Protein AF-A0A9Q3JQ92-F1 (afdb_monomer)

Mean predicted aligned error: 9.0 Å

Secondary structure (DSSP, 8-state):
-HHHHHHHHHHTGGGS--SS------SS------BS-PSSPPGGGGPPPPP--HHHHHHHHHHHHHHHHTTS----TT----SS---HHHHHTBPPP---PPPHHHHHHHHHT-SS------TTTT-

Organism: NCBI:txid1389203

Solvent-accessible surface area (backbone atoms only — not comparable to full-atom values): 8742 Å² total; per-residue (Å²): 113,67,64,66,51,50,55,50,49,63,73,47,44,87,81,51,72,39,96,89,48,62,67,69,79,80,83,93,70,84,83,84,86,53,60,77,67,65,86,82,68,62,68,70,77,65,66,77,76,77,92,69,56,71,74,56,46,56,55,46,53,56,53,51,49,56,34,38,78,70,65,79,46,76,93,67,83,93,66,80,84,63,95,74,76,86,52,69,59,50,57,77,40,42,64,84,79,85,73,89,74,80,56,68,66,63,56,49,58,60,54,70,74,50,94,73,88,86,87,85,83,72,72,66,80,89,95

Foldseek 3Di:
DVVVVVVVCVVPVVVDADPVRNDDDDPPDDDDWDWQDDPPDDCLVVDADDDDDPVVLVVQVVVQVVCVVNVNDDDDPPHDDDPDDPCVSVVVGTDDDPDDDDDPVVVVVVVVVDPDDDDDDDRPVVD

Radius of gyration: 20.97 Å; Cα contacts (8 Å, |Δi|>4): 42; chains: 1; bounding box: 49×37×56 Å

Structure (mmCIF, N/CA/C/O backbone):
data_AF-A0A9Q3JQ92-F1
#
_entry.id   AF-A0A9Q3JQ92-F1
#
loop_
_atom_site.group_PDB
_atom_site.id
_atom_site.type_symbol
_atom_site.label_atom_id
_atom_site.label_alt_id
_atom_site.label_comp_id
_atom_site.label_asym_id
_atom_site.label_entity_id
_atom_site.label_seq_id
_atom_site.pdbx_PDB_ins_code
_atom_site.Cartn_x
_atom_site.Cartn_y
_atom_site.Cartn_z
_atom_site.occupancy
_atom_site.B_iso_or_equiv
_atom_site.auth_seq_id
_atom_site.auth_comp_id
_atom_site.auth_asym_id
_atom_site.auth_atom_id
_atom_site.pdbx_PDB_model_num
ATOM 1 N N . MET A 1 1 ? -15.816 4.659 32.030 1.00 64.31 1 MET A N 1
ATOM 2 C CA . MET A 1 1 ? -15.983 4.268 30.605 1.00 64.31 1 MET A CA 1
ATOM 3 C C . MET A 1 1 ? -14.752 4.630 29.772 1.00 64.31 1 MET A C 1
ATOM 5 O O . MET A 1 1 ? -14.261 3.759 29.073 1.00 64.31 1 MET A O 1
ATOM 9 N N . LYS A 1 2 ? -14.205 5.854 29.898 1.00 78.69 2 LYS A N 1
ATOM 10 C CA . LYS A 1 2 ? -12.942 6.258 29.243 1.00 78.69 2 LYS A CA 1
ATOM 11 C C . LYS A 1 2 ? -11.720 5.415 29.636 1.00 78.69 2 LYS A C 1
ATOM 13 O O . LYS A 1 2 ? -10.969 5.034 28.754 1.00 78.69 2 LYS A O 1
ATOM 18 N N . GLU A 1 3 ? -11.553 5.089 30.917 1.00 87.50 3 GLU A N 1
ATOM 19 C CA . GLU A 1 3 ? -10.405 4.291 31.393 1.00 87.50 3 GLU A CA 1
ATOM 20 C C . GLU A 1 3 ? -10.357 2.909 30.736 1.00 87.50 3 GLU A C 1
ATOM 22 O O . GLU A 1 3 ? -9.372 2.568 30.100 1.00 87.50 3 GLU A O 1
ATOM 27 N N . LYS A 1 4 ? -11.484 2.185 30.730 1.00 89.94 4 LYS A N 1
ATOM 28 C CA . LYS A 1 4 ? -11.594 0.881 30.054 1.00 89.94 4 LYS A CA 1
ATOM 29 C C . LYS A 1 4 ? -11.297 0.942 28.551 1.00 89.94 4 LYS A C 1
ATOM 31 O O . LYS A 1 4 ? -10.802 -0.031 27.992 1.00 89.94 4 LYS A O 1
ATOM 36 N N . LEU A 1 5 ? -11.631 2.053 27.889 1.00 86.75 5 LEU A N 1
ATOM 37 C CA . LEU A 1 5 ? -11.312 2.253 26.474 1.00 86.75 5 LEU A CA 1
ATOM 38 C C . LEU A 1 5 ? -9.811 2.486 26.280 1.00 86.75 5 LEU A C 1
ATOM 40 O O . LEU A 1 5 ? -9.222 1.900 25.380 1.00 86.75 5 LEU A O 1
ATOM 44 N N . LEU A 1 6 ? -9.194 3.309 27.127 1.00 89.56 6 LEU A N 1
ATOM 45 C CA . LEU A 1 6 ? -7.752 3.544 27.091 1.00 89.56 6 LEU A CA 1
ATOM 46 C C . LEU A 1 6 ? -6.981 2.249 27.349 1.00 89.56 6 LEU A C 1
ATOM 48 O O . LEU A 1 6 ? -6.085 1.932 26.575 1.00 89.56 6 LEU A O 1
ATOM 52 N N . ASP A 1 7 ? -7.384 1.457 28.343 1.00 92.56 7 ASP A N 1
ATOM 53 C CA . ASP A 1 7 ? -6.782 0.148 28.621 1.00 92.56 7 ASP A CA 1
ATOM 54 C C . ASP A 1 7 ? -6.858 -0.779 27.402 1.00 92.56 7 ASP A C 1
ATOM 56 O O . ASP A 1 7 ? -5.898 -1.480 27.079 1.00 92.56 7 ASP A O 1
ATOM 60 N N . LEU A 1 8 ? -7.984 -0.754 26.680 1.00 90.06 8 LEU A N 1
ATOM 61 C CA . LEU A 1 8 ? -8.173 -1.530 25.457 1.00 90.06 8 LEU A CA 1
ATOM 62 C C . LEU A 1 8 ? -7.255 -1.050 24.322 1.00 90.06 8 LEU A C 1
ATOM 64 O O . LEU A 1 8 ? -6.631 -1.872 23.652 1.00 90.06 8 LEU A O 1
ATOM 68 N N . LEU A 1 9 ? -7.145 0.265 24.121 1.00 87.75 9 LEU A N 1
ATOM 69 C CA . LEU A 1 9 ? -6.266 0.855 23.107 1.00 87.75 9 LEU A CA 1
ATOM 70 C C . LEU A 1 9 ? -4.792 0.579 23.417 1.00 87.75 9 LEU A C 1
ATOM 72 O O . LEU A 1 9 ? -4.040 0.212 22.520 1.00 87.75 9 LEU A O 1
ATOM 76 N N . PHE A 1 10 ? -4.384 0.675 24.685 1.00 88.88 10 PHE A N 1
ATOM 77 C CA . PHE A 1 10 ? -3.028 0.333 25.110 1.00 88.88 10 PHE A CA 1
ATOM 78 C C . PHE A 1 10 ? -2.739 -1.161 24.965 1.00 88.88 10 PHE A C 1
ATOM 80 O O . PHE A 1 10 ? -1.646 -1.530 24.530 1.00 88.88 10 PHE A O 1
ATOM 87 N N . LYS A 1 11 ? -3.718 -2.024 25.267 1.00 93.06 11 LYS A N 1
ATOM 88 C CA . LYS A 1 11 ? -3.604 -3.473 25.062 1.00 93.06 11 LYS A CA 1
ATOM 89 C C . LYS A 1 11 ? -3.366 -3.822 23.591 1.00 93.06 11 LYS A C 1
ATOM 91 O O . LYS A 1 11 ? -2.539 -4.683 23.307 1.00 93.06 11 LYS A O 1
ATOM 96 N N . TYR A 1 12 ? -4.053 -3.149 22.668 1.00 89.94 12 TYR A N 1
ATOM 97 C CA . TYR A 1 12 ? -3.936 -3.376 21.222 1.00 89.94 12 TYR A CA 1
ATOM 98 C C . TYR A 1 12 ? -3.137 -2.286 20.501 1.00 89.94 12 TYR A C 1
ATOM 100 O O . TYR A 1 12 ? -3.365 -2.042 19.320 1.00 89.94 12 TYR A O 1
ATOM 108 N N . LYS A 1 13 ? -2.172 -1.647 21.175 1.00 86.50 13 LYS A N 1
ATOM 109 C CA . LYS A 1 13 ? -1.416 -0.510 20.621 1.00 86.50 13 LYS A CA 1
ATOM 110 C C . LYS A 1 13 ? -0.764 -0.799 19.260 1.00 86.50 13 LYS A C 1
ATOM 112 O O . LYS A 1 13 ? -0.719 0.083 18.418 1.00 86.50 13 LYS A O 1
ATOM 117 N N . ASN A 1 14 ? -0.334 -2.043 19.030 1.00 84.88 14 ASN A N 1
ATOM 118 C CA . ASN A 1 14 ? 0.316 -2.470 17.786 1.00 84.88 14 ASN A CA 1
ATOM 119 C C . ASN A 1 14 ? -0.661 -2.578 16.598 1.00 84.88 14 ASN A C 1
ATOM 121 O O . ASN A 1 14 ? -0.222 -2.719 15.464 1.00 84.88 14 ASN A O 1
ATOM 125 N N . ALA A 1 15 ? -1.976 -2.560 16.842 1.00 84.88 15 ALA A N 1
ATOM 126 C CA . ALA A 1 15 ? -2.986 -2.557 15.784 1.00 84.88 15 ALA A CA 1
ATOM 127 C C . ALA A 1 15 ? -3.209 -1.155 15.189 1.00 84.88 15 ALA A C 1
ATOM 129 O O . ALA A 1 15 ? -3.888 -1.023 14.172 1.00 84.88 15 ALA A O 1
ATOM 130 N N . PHE A 1 16 ? -2.668 -0.110 15.824 1.00 85.31 16 PHE A N 1
ATOM 131 C CA . PHE A 1 16 ? -2.827 1.276 15.405 1.00 85.31 16 PHE A CA 1
ATOM 132 C C . PHE A 1 16 ? -1.506 1.814 14.861 1.00 85.31 16 PHE A C 1
ATOM 134 O O . PHE A 1 16 ? -0.464 1.692 15.502 1.00 85.31 16 PHE A O 1
ATOM 141 N N . ALA A 1 17 ? -1.561 2.452 13.695 1.00 83.56 17 ALA A N 1
ATOM 142 C CA . ALA A 1 17 ? -0.413 3.162 13.155 1.00 83.56 17 ALA A CA 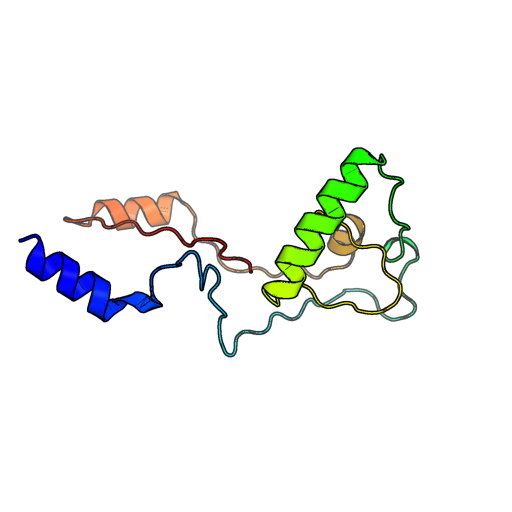1
ATOM 143 C C . ALA A 1 17 ? -0.114 4.407 14.007 1.00 83.56 17 ALA A C 1
ATOM 145 O O . ALA A 1 17 ? -1.028 5.129 14.413 1.00 83.56 17 ALA A O 1
ATOM 146 N N . THR A 1 18 ? 1.167 4.670 14.261 1.00 82.25 18 THR A N 1
ATOM 147 C CA . THR A 1 18 ? 1.629 5.871 14.977 1.00 82.25 18 THR A CA 1
ATOM 148 C C . THR A 1 18 ? 2.582 6.674 14.100 1.00 82.25 18 THR A C 1
ATOM 150 O O . THR A 1 18 ? 3.083 6.165 13.104 1.00 82.25 18 THR A O 1
ATOM 153 N N . ASP A 1 19 ? 2.895 7.917 14.474 1.00 77.31 19 ASP A N 1
ATOM 154 C CA . ASP A 1 19 ? 3.848 8.741 13.711 1.00 77.31 19 ASP A CA 1
ATOM 155 C C . ASP A 1 19 ? 5.242 8.097 13.607 1.00 77.31 19 ASP A C 1
ATOM 157 O O . ASP A 1 19 ? 5.963 8.315 12.635 1.00 77.31 19 ASP A O 1
ATOM 161 N N . LYS A 1 20 ? 5.619 7.295 14.613 1.00 74.12 20 LYS A N 1
ATOM 162 C CA . LYS A 1 20 ? 6.905 6.582 14.671 1.00 74.12 20 LYS A CA 1
ATOM 163 C C . LYS A 1 20 ? 6.880 5.264 13.903 1.00 74.12 20 LYS A C 1
ATOM 165 O O . LYS A 1 20 ? 7.882 4.894 13.305 1.00 74.12 20 LYS A O 1
ATOM 170 N N . GLU A 1 21 ? 5.739 4.581 13.915 1.00 74.50 21 GLU A N 1
ATOM 171 C CA . GLU A 1 21 ? 5.513 3.303 13.237 1.00 74.50 21 GLU A CA 1
ATOM 172 C C . GLU A 1 21 ? 4.270 3.432 12.341 1.00 74.50 21 GLU A C 1
ATOM 174 O O . GLU A 1 21 ? 3.185 2.953 12.686 1.00 74.50 21 GLU A O 1
ATOM 179 N N . PRO A 1 22 ? 4.385 4.153 11.208 1.00 76.06 22 PRO A N 1
ATOM 180 C CA . PRO A 1 22 ? 3.241 4.456 10.351 1.00 76.06 22 PRO A CA 1
ATOM 181 C C . PRO A 1 22 ? 2.880 3.306 9.404 1.00 76.06 22 PRO A C 1
ATOM 183 O O . PRO A 1 22 ? 1.934 3.437 8.627 1.00 76.06 22 PRO A O 1
ATOM 186 N N . LEU A 1 23 ? 3.676 2.236 9.399 1.00 78.38 23 LEU A N 1
ATOM 187 C CA . LEU A 1 23 ? 3.573 1.105 8.489 1.00 78.38 23 LEU A CA 1
ATOM 188 C C . LEU A 1 23 ? 3.650 -0.196 9.281 1.00 78.38 23 LEU A C 1
ATOM 190 O O . LEU A 1 23 ? 4.538 -0.366 10.116 1.00 78.38 23 LEU A O 1
ATOM 194 N N . GLY A 1 24 ? 2.725 -1.105 8.991 1.00 77.44 24 GLY A N 1
ATOM 195 C CA . GLY A 1 24 ? 2.863 -2.512 9.348 1.00 77.44 24 GLY A CA 1
ATOM 196 C C . GLY A 1 24 ? 3.543 -3.270 8.210 1.00 77.44 24 GLY A C 1
ATOM 197 O O . GLY A 1 24 ? 3.511 -2.820 7.072 1.00 77.44 24 GLY A O 1
ATOM 198 N N . ALA A 1 25 ? 4.130 -4.426 8.509 1.00 77.88 25 ALA A N 1
ATOM 199 C CA . ALA A 1 25 ? 4.620 -5.357 7.499 1.00 77.88 25 ALA A CA 1
ATOM 200 C C . ALA A 1 25 ? 3.951 -6.715 7.718 1.00 77.88 25 ALA A C 1
ATOM 202 O O . ALA A 1 25 ? 3.979 -7.257 8.826 1.00 77.88 25 ALA A O 1
ATOM 203 N N . ILE A 1 26 ? 3.339 -7.264 6.669 1.00 81.94 26 ILE A N 1
ATOM 204 C CA . ILE A 1 26 ? 2.787 -8.617 6.716 1.00 81.94 26 ILE A CA 1
ATOM 205 C C . ILE A 1 26 ? 3.950 -9.609 6.628 1.00 81.94 26 ILE A C 1
ATOM 207 O O . ILE A 1 26 ? 4.746 -9.576 5.693 1.00 81.94 26 ILE A O 1
ATOM 211 N N . ILE A 1 27 ? 4.049 -10.505 7.608 1.00 80.25 27 ILE A N 1
ATOM 212 C CA . ILE A 1 27 ? 5.093 -11.532 7.654 1.00 80.25 27 ILE A CA 1
ATOM 213 C C . ILE A 1 27 ? 4.594 -12.776 6.911 1.00 80.25 27 ILE A C 1
ATOM 215 O O . ILE A 1 27 ? 3.513 -13.277 7.209 1.00 80.25 27 ILE A O 1
ATOM 219 N N . GLY A 1 28 ? 5.395 -13.294 5.976 1.00 80.31 28 GLY A N 1
ATOM 220 C CA . GLY A 1 28 ? 5.145 -14.581 5.313 1.00 80.31 28 GLY A CA 1
ATOM 221 C C . GLY A 1 28 ? 4.225 -14.540 4.089 1.00 80.31 28 GLY A C 1
ATOM 222 O O . GLY A 1 28 ? 3.889 -15.597 3.564 1.00 80.31 28 GLY A O 1
ATOM 223 N N . HIS A 1 29 ? 3.842 -13.352 3.616 1.00 78.44 29 HIS A N 1
ATOM 224 C CA . HIS A 1 29 ? 3.052 -13.176 2.395 1.00 78.44 29 HIS A CA 1
ATOM 225 C C . HIS A 1 29 ? 3.822 -12.320 1.386 1.00 78.44 29 HIS A C 1
ATOM 227 O O . HIS A 1 29 ? 3.551 -11.132 1.222 1.00 78.44 29 HIS A O 1
ATOM 233 N N . GLU A 1 30 ? 4.813 -12.923 0.732 1.00 81.00 30 GLU A N 1
ATOM 234 C CA . GLU A 1 30 ? 5.469 -12.308 -0.424 1.00 81.00 30 GLU A CA 1
ATOM 235 C C . GLU A 1 30 ? 4.582 -12.473 -1.666 1.00 81.00 30 GLU A C 1
ATOM 237 O O . GLU A 1 30 ? 3.894 -13.484 -1.823 1.00 81.00 30 GLU A O 1
ATOM 242 N N . VAL A 1 31 ? 4.558 -11.453 -2.526 1.00 82.06 31 VAL A N 1
ATOM 243 C CA . VAL A 1 31 ? 3.743 -11.444 -3.747 1.00 82.06 31 VAL A CA 1
ATOM 244 C C . VAL A 1 31 ? 4.651 -11.612 -4.953 1.00 82.06 31 VAL A C 1
ATOM 246 O O . VAL A 1 31 ? 5.459 -10.732 -5.257 1.00 82.06 31 VAL A O 1
ATOM 249 N N . ASP A 1 32 ? 4.463 -12.713 -5.674 1.00 84.12 32 ASP A N 1
ATOM 250 C CA . ASP A 1 32 ? 5.145 -12.962 -6.937 1.00 84.12 32 ASP A CA 1
ATOM 251 C C . ASP A 1 32 ? 4.383 -12.324 -8.098 1.00 84.12 32 ASP A C 1
ATOM 253 O O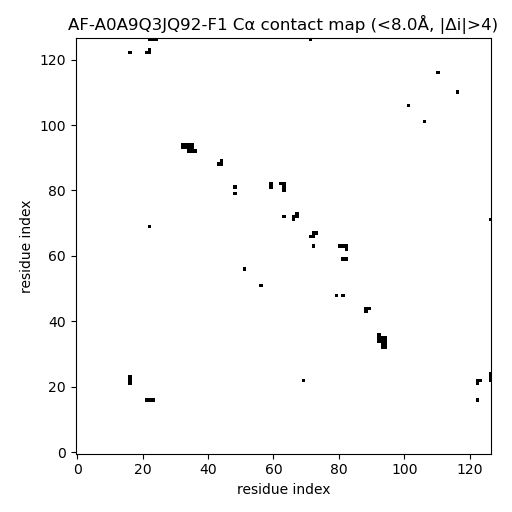 . ASP A 1 32 ? 3.212 -12.613 -8.348 1.00 84.12 32 ASP A O 1
ATOM 257 N N . ILE A 1 33 ? 5.070 -11.465 -8.851 1.00 84.25 33 ILE A N 1
ATOM 258 C CA . ILE A 1 33 ? 4.542 -10.905 -10.096 1.00 84.25 33 ILE A CA 1
ATOM 259 C C . ILE A 1 33 ? 5.038 -11.771 -11.251 1.00 84.25 33 ILE A C 1
ATOM 261 O O . ILE A 1 33 ? 6.198 -11.684 -11.657 1.00 84.25 33 ILE A O 1
ATOM 265 N N . ILE A 1 34 ? 4.143 -12.601 -11.787 1.00 88.12 34 ILE A N 1
ATOM 266 C CA . ILE A 1 34 ? 4.445 -13.501 -12.902 1.00 88.12 34 ILE A CA 1
ATOM 267 C C . ILE A 1 34 ? 4.257 -12.756 -14.226 1.00 88.12 34 ILE A C 1
ATOM 269 O O . ILE A 1 34 ? 3.201 -12.168 -14.487 1.00 88.12 34 ILE A O 1
ATOM 273 N N . LEU A 1 35 ? 5.295 -12.793 -15.062 1.00 87.81 35 LEU A N 1
ATOM 274 C CA . LEU A 1 35 ? 5.275 -12.228 -16.407 1.00 87.81 35 LEU A CA 1
ATOM 275 C C . LEU A 1 35 ? 4.926 -13.298 -17.443 1.00 87.81 35 LEU A C 1
ATOM 277 O O . LEU A 1 35 ? 5.252 -14.469 -17.266 1.00 87.81 35 LEU A O 1
ATOM 281 N N . ASP A 1 36 ? 4.294 -12.880 -18.534 1.00 89.06 36 ASP A N 1
ATOM 282 C CA . ASP A 1 36 ? 3.995 -13.718 -19.702 1.00 89.06 36 ASP A CA 1
ATOM 283 C C . ASP A 1 36 ? 5.149 -13.778 -20.725 1.00 89.06 36 ASP A C 1
ATOM 285 O O . ASP A 1 36 ? 5.078 -14.522 -21.703 1.00 89.06 36 ASP A O 1
ATOM 289 N N . VAL A 1 37 ? 6.212 -12.997 -20.504 1.00 87.06 37 VAL A N 1
ATOM 290 C CA . VAL A 1 37 ? 7.384 -12.879 -21.379 1.00 87.06 37 VAL A CA 1
ATOM 291 C C . VAL A 1 37 ? 8.674 -13.269 -20.670 1.00 87.06 37 VAL A C 1
ATOM 293 O O . VAL A 1 37 ? 8.946 -12.862 -19.538 1.00 87.06 37 VAL A O 1
ATOM 296 N N . ASP A 1 38 ? 9.526 -13.975 -21.407 1.00 86.00 38 ASP A N 1
ATOM 297 C CA . ASP A 1 38 ? 10.871 -14.346 -20.981 1.00 86.00 38 ASP A CA 1
ATOM 298 C C . ASP A 1 38 ? 11.944 -13.365 -21.474 1.00 86.00 38 ASP A C 1
ATOM 300 O O . ASP A 1 38 ? 11.712 -12.461 -22.282 1.00 86.00 38 ASP A O 1
ATOM 304 N N . LYS A 1 39 ? 13.169 -13.533 -20.964 1.00 82.75 39 LYS A N 1
ATOM 305 C CA . LYS A 1 39 ? 14.327 -12.750 -21.415 1.00 82.75 39 LYS A CA 1
ATOM 306 C C . LYS A 1 39 ? 14.682 -13.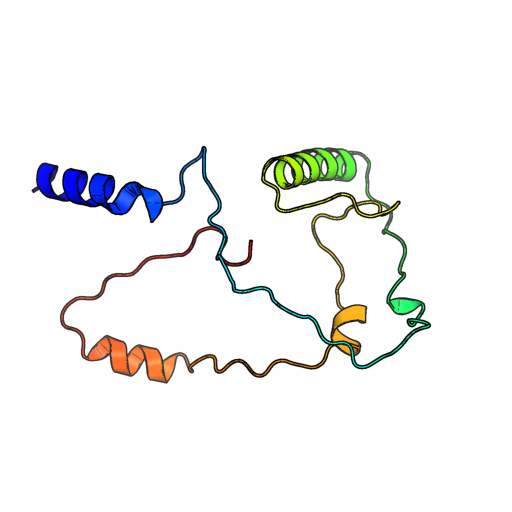112 -22.871 1.00 82.75 39 LYS A C 1
ATOM 308 O O . LYS A 1 39 ? 14.735 -14.296 -23.189 1.00 82.75 39 LYS A O 1
ATOM 313 N N . PRO A 1 40 ? 15.051 -12.132 -23.720 1.00 86.69 40 PRO A N 1
ATOM 314 C CA . PRO A 1 40 ? 15.226 -10.712 -23.412 1.00 86.69 40 PRO A CA 1
ATOM 315 C C . PRO A 1 40 ? 13.897 -9.943 -23.346 1.00 86.69 40 PRO A C 1
ATOM 317 O O . PRO A 1 40 ? 13.078 -10.002 -24.255 1.00 86.69 40 PRO A O 1
ATOM 320 N N . TYR A 1 41 ? 13.727 -9.155 -22.280 1.00 83.88 41 TYR A N 1
ATOM 321 C CA . TYR A 1 41 ? 12.508 -8.379 -22.057 1.00 83.88 41 TYR A CA 1
ATOM 322 C C . TYR A 1 41 ? 12.275 -7.301 -23.132 1.00 83.88 41 TYR A C 1
ATOM 324 O O . TYR A 1 41 ? 13.242 -6.649 -23.549 1.00 83.88 41 TYR A O 1
ATOM 332 N N . PRO A 1 42 ? 11.009 -7.035 -23.512 1.00 84.75 42 PRO A N 1
ATOM 333 C CA . PRO A 1 42 ? 10.660 -5.991 -24.470 1.00 84.75 42 PRO A CA 1
ATOM 334 C C . PRO A 1 42 ? 11.227 -4.609 -24.091 1.00 84.75 42 PRO A C 1
ATOM 336 O O . PRO A 1 42 ? 11.172 -4.227 -22.917 1.00 84.75 42 PRO A O 1
ATOM 339 N N . PRO A 1 43 ? 11.689 -3.791 -25.062 1.00 83.56 43 PRO A N 1
ATOM 340 C CA . PRO A 1 43 ? 12.194 -2.438 -24.798 1.00 83.56 43 PRO A CA 1
ATOM 341 C C . PRO A 1 43 ? 11.193 -1.527 -24.075 1.00 83.56 43 PRO A C 1
ATOM 343 O O . PRO A 1 43 ? 11.596 -0.640 -23.329 1.00 83.56 43 PRO A O 1
ATOM 346 N N . LEU A 1 44 ? 9.890 -1.775 -24.248 1.00 81.38 44 LEU A N 1
ATOM 347 C CA . LEU A 1 44 ? 8.812 -1.053 -23.564 1.00 81.38 44 LEU A CA 1
ATOM 348 C C . LEU A 1 44 ? 8.853 -1.211 -22.034 1.00 81.38 44 LEU A C 1
ATOM 350 O O . LEU A 1 44 ? 8.409 -0.313 -21.325 1.00 81.38 44 LEU A O 1
ATOM 354 N N . LEU A 1 45 ? 9.429 -2.301 -21.512 1.00 80.12 45 LEU A N 1
ATOM 355 C CA . LEU A 1 45 ? 9.673 -2.472 -20.073 1.00 80.12 45 LEU A CA 1
ATOM 356 C C . LEU A 1 45 ? 10.882 -1.658 -19.575 1.00 80.12 45 LEU A C 1
ATOM 358 O O . LEU A 1 45 ? 11.124 -1.570 -18.374 1.00 80.12 45 LEU A O 1
ATOM 362 N N . ARG A 1 46 ? 11.653 -1.050 -20.485 1.00 77.94 46 ARG A N 1
ATOM 363 C CA . ARG A 1 46 ? 12.846 -0.238 -20.205 1.00 77.94 46 ARG A CA 1
ATOM 364 C C . ARG A 1 46 ? 12.671 1.192 -20.711 1.00 77.94 46 ARG A C 1
ATOM 366 O O . ARG A 1 46 ? 13.524 1.729 -21.416 1.00 77.94 46 ARG A O 1
ATOM 373 N N . THR A 1 47 ? 11.563 1.828 -20.347 1.00 75.75 47 THR A N 1
ATOM 374 C CA . THR A 1 47 ? 11.319 3.230 -20.695 1.00 75.75 47 THR A CA 1
ATOM 375 C C . THR A 1 47 ? 12.137 4.177 -19.810 1.00 75.75 47 THR A C 1
ATOM 377 O O . THR A 1 47 ? 12.161 4.028 -18.580 1.00 75.75 47 THR A O 1
ATOM 380 N N . PRO A 1 48 ? 12.816 5.183 -20.397 1.00 74.75 48 PRO A N 1
ATOM 381 C CA . PRO A 1 48 ? 13.542 6.171 -19.615 1.00 74.75 48 PRO A CA 1
ATOM 382 C C . PRO A 1 48 ? 12.587 6.994 -18.740 1.00 74.75 48 PRO A C 1
ATOM 384 O O . PRO A 1 48 ? 11.379 7.083 -18.976 1.00 74.75 48 PRO A O 1
ATOM 387 N N . ALA A 1 49 ? 13.142 7.612 -17.700 1.00 75.75 49 ALA A N 1
ATOM 388 C CA . ALA A 1 49 ? 12.389 8.552 -16.884 1.00 75.75 49 ALA A CA 1
ATOM 389 C C . ALA A 1 49 ? 12.037 9.806 -17.692 1.00 75.75 49 ALA A C 1
ATOM 391 O O . ALA A 1 49 ? 12.901 10.377 -18.361 1.00 75.75 49 ALA A O 1
ATOM 392 N N . TYR A 1 50 ? 10.785 10.254 -17.588 1.00 78.06 50 TYR A N 1
ATOM 393 C CA . TYR A 1 50 ? 10.376 11.531 -18.161 1.00 78.06 50 TYR A CA 1
ATOM 394 C C . TYR A 1 50 ? 11.139 12.688 -17.495 1.00 78.06 50 TYR A C 1
ATOM 396 O O . TYR A 1 50 ? 11.399 12.637 -16.285 1.00 78.06 50 TYR A O 1
ATOM 404 N N . PRO A 1 51 ? 11.506 13.738 -18.249 1.00 77.50 51 PRO A N 1
ATOM 405 C CA . PRO A 1 51 ? 12.061 14.951 -17.667 1.00 77.50 51 PRO A CA 1
ATOM 406 C C . PRO A 1 51 ? 11.091 15.551 -16.643 1.00 77.50 51 PRO A C 1
ATOM 408 O O . PRO A 1 51 ? 9.896 15.665 -16.901 1.00 77.50 51 PRO A O 1
ATOM 411 N N . ALA A 1 52 ? 11.613 15.946 -15.484 1.00 80.62 52 ALA A N 1
ATOM 412 C CA . ALA A 1 52 ? 10.849 16.606 -14.431 1.00 80.62 52 ALA A CA 1
ATOM 413 C C . ALA A 1 52 ? 11.384 18.025 -14.221 1.00 80.62 52 ALA A C 1
ATOM 415 O O . ALA A 1 52 ? 12.589 18.260 -14.361 1.00 80.62 52 ALA A O 1
ATOM 416 N N . SER A 1 53 ? 10.494 18.956 -13.868 1.00 85.19 53 SER A N 1
ATOM 417 C CA . SER A 1 53 ? 10.885 20.325 -13.521 1.00 85.19 53 SER A CA 1
ATOM 418 C C . SER A 1 53 ? 11.787 20.342 -12.273 1.00 85.19 53 SER A C 1
ATOM 420 O O . SER A 1 53 ? 11.682 19.425 -11.450 1.00 85.19 53 SER A O 1
ATOM 422 N N . PRO A 1 54 ? 12.642 21.366 -12.081 1.00 87.00 54 PRO A N 1
ATOM 423 C CA . PRO A 1 54 ? 13.504 21.467 -10.898 1.00 87.00 54 PRO A CA 1
ATOM 424 C C . PRO A 1 54 ? 12.723 21.379 -9.580 1.00 87.00 54 PRO A C 1
ATOM 426 O O . PRO A 1 54 ? 13.025 20.542 -8.736 1.00 87.00 54 PRO A O 1
ATOM 429 N N . ARG A 1 55 ? 11.624 22.133 -9.467 1.00 86.94 55 ARG A N 1
ATOM 430 C CA . ARG A 1 55 ? 10.738 22.110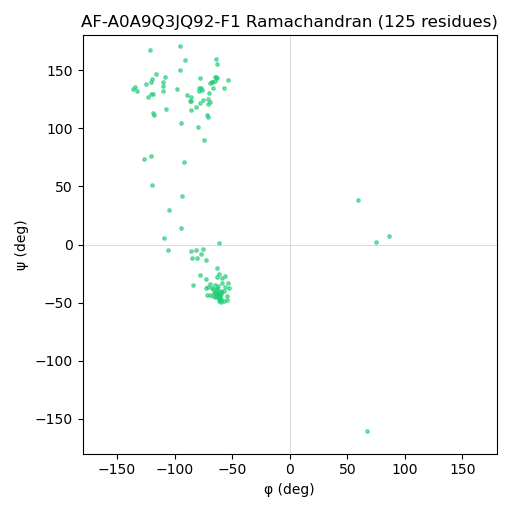 -8.293 1.00 86.94 55 ARG A CA 1
ATOM 431 C C . ARG A 1 55 ? 10.133 20.727 -8.040 1.00 86.94 55 ARG A C 1
ATOM 433 O O . ARG A 1 55 ? 10.010 20.291 -6.900 1.00 86.94 55 ARG A O 1
ATOM 440 N N . THR A 1 56 ? 9.743 20.022 -9.103 1.00 84.88 56 THR A N 1
ATOM 441 C CA . THR A 1 56 ? 9.218 18.654 -8.988 1.00 84.88 56 THR A CA 1
ATOM 442 C C . THR A 1 56 ? 10.308 17.682 -8.541 1.00 84.88 56 THR A C 1
ATOM 444 O O . THR A 1 56 ? 10.019 16.789 -7.756 1.00 84.88 56 THR A O 1
ATOM 447 N N . ARG A 1 57 ? 11.555 17.849 -9.001 1.00 83.25 57 ARG A N 1
ATOM 448 C CA . ARG A 1 57 ? 12.684 17.003 -8.586 1.00 83.25 57 ARG A CA 1
ATOM 449 C C . ARG A 1 57 ? 12.986 17.119 -7.100 1.00 83.25 57 ARG A C 1
ATOM 451 O O . ARG A 1 57 ? 13.119 16.089 -6.455 1.00 83.25 57 ARG A O 1
ATOM 458 N N . GLU A 1 58 ? 13.014 18.330 -6.559 1.00 87.81 58 GLU A N 1
ATOM 459 C CA . GLU A 1 58 ? 13.242 18.548 -5.124 1.00 87.81 58 GLU A CA 1
ATOM 460 C C . GLU A 1 58 ? 12.170 17.848 -4.275 1.00 87.81 58 GLU A C 1
ATOM 462 O O . GLU A 1 58 ? 12.483 17.098 -3.352 1.00 87.81 58 GLU A O 1
ATOM 467 N N . ALA A 1 59 ? 10.893 18.008 -4.640 1.00 86.25 59 ALA A N 1
ATOM 468 C CA . ALA A 1 59 ? 9.792 17.325 -3.961 1.00 86.25 59 ALA A CA 1
ATOM 469 C C . ALA A 1 59 ? 9.871 15.791 -4.096 1.00 86.25 59 ALA A C 1
ATOM 471 O O . ALA A 1 59 ? 9.570 15.064 -3.146 1.00 86.25 59 ALA A O 1
ATOM 472 N N . LEU A 1 60 ? 10.290 15.294 -5.268 1.00 84.44 60 LEU A N 1
ATOM 473 C CA . LEU A 1 60 ? 10.514 13.868 -5.505 1.00 84.44 60 LEU A CA 1
ATOM 474 C C . LEU A 1 60 ? 11.605 13.327 -4.577 1.00 84.44 60 LEU A C 1
ATOM 476 O O . LEU A 1 60 ? 11.393 12.308 -3.925 1.00 84.44 60 LEU A O 1
ATOM 480 N N . GLU A 1 61 ? 12.747 14.006 -4.496 1.00 85.06 61 GLU A N 1
ATOM 481 C CA . GLU A 1 61 ? 13.899 13.584 -3.696 1.00 85.06 61 GLU A CA 1
ATOM 482 C C . GLU A 1 61 ? 13.576 13.507 -2.204 1.00 85.06 61 GLU A C 1
ATOM 484 O O . GLU A 1 61 ? 13.905 12.504 -1.567 1.00 85.06 61 GLU A O 1
ATOM 489 N N . VAL A 1 62 ? 12.863 14.504 -1.665 1.00 88.94 62 VAL A N 1
ATOM 490 C CA . VAL A 1 62 ? 12.396 14.486 -0.268 1.00 88.94 62 VAL A CA 1
ATOM 491 C C . VAL A 1 62 ? 11.537 13.250 -0.012 1.00 88.94 62 VAL A C 1
ATOM 493 O O . VAL A 1 62 ? 11.794 12.498 0.927 1.00 88.94 62 VAL A O 1
ATOM 496 N N . LYS A 1 63 ? 10.558 12.979 -0.882 1.00 85.12 63 LYS A N 1
ATOM 497 C CA . LYS A 1 63 ? 9.644 11.855 -0.670 1.00 85.12 63 LYS A CA 1
ATOM 498 C C . LYS A 1 63 ? 10.306 10.494 -0.865 1.00 85.12 63 LYS A C 1
ATOM 500 O O . LYS A 1 63 ? 9.989 9.548 -0.151 1.00 85.12 63 LYS A O 1
ATOM 505 N N . ILE A 1 64 ? 11.217 10.384 -1.831 1.00 85.12 64 ILE A N 1
ATOM 506 C CA . ILE A 1 64 ? 12.009 9.170 -2.052 1.00 85.12 64 ILE A CA 1
ATOM 507 C C . ILE A 1 64 ? 12.834 8.868 -0.806 1.00 85.12 64 ILE A C 1
ATOM 509 O O . ILE A 1 64 ? 12.847 7.721 -0.370 1.00 85.12 64 ILE A O 1
ATOM 513 N N . LYS A 1 65 ? 13.474 9.884 -0.215 1.00 87.25 65 LYS A N 1
ATOM 514 C CA . LYS A 1 65 ? 14.240 9.723 1.021 1.00 87.25 65 LYS A CA 1
ATOM 515 C C . LYS A 1 65 ? 13.357 9.231 2.168 1.00 87.25 65 LYS A C 1
ATOM 517 O O . LYS A 1 65 ? 13.698 8.229 2.778 1.00 87.25 65 LYS A O 1
ATOM 522 N N . GLU A 1 66 ? 12.193 9.847 2.383 1.00 85.88 66 GLU A N 1
ATOM 523 C CA . GLU A 1 66 ? 11.231 9.377 3.394 1.00 85.88 66 GLU A CA 1
ATOM 524 C C . GLU A 1 66 ? 10.855 7.897 3.199 1.00 85.88 66 GLU A C 1
ATOM 526 O O . GLU A 1 66 ? 10.808 7.132 4.156 1.00 85.88 66 GLU A O 1
ATOM 531 N N . LEU A 1 67 ? 10.594 7.471 1.960 1.00 83.44 67 LEU A N 1
ATOM 532 C CA . LEU A 1 67 ? 10.224 6.085 1.657 1.00 83.44 67 LEU A CA 1
ATOM 533 C C . LEU A 1 67 ? 11.399 5.102 1.780 1.00 83.44 67 LEU A C 1
ATOM 535 O O . LEU A 1 67 ? 11.176 3.929 2.079 1.00 83.44 67 LEU A O 1
ATOM 539 N N . MET A 1 68 ? 12.630 5.559 1.542 1.00 84.69 68 MET A N 1
ATOM 540 C CA . MET A 1 68 ? 13.841 4.775 1.798 1.00 84.69 68 MET A CA 1
ATOM 541 C C . MET A 1 68 ? 14.072 4.597 3.301 1.00 84.69 68 MET A C 1
ATOM 543 O O . MET A 1 68 ? 14.358 3.484 3.733 1.00 84.69 68 MET A O 1
ATOM 547 N N . ASP A 1 69 ? 13.892 5.660 4.088 1.00 85.25 69 ASP A N 1
ATOM 548 C CA . ASP A 1 69 ? 14.027 5.630 5.550 1.00 85.25 69 ASP A CA 1
ATOM 549 C C . ASP A 1 69 ? 12.958 4.723 6.190 1.00 85.25 69 ASP A C 1
ATOM 551 O O . ASP A 1 69 ? 13.238 4.008 7.149 1.00 85.25 69 ASP A O 1
ATOM 555 N N . LEU A 1 70 ? 11.752 4.683 5.611 1.00 82.19 70 LEU A N 1
ATOM 556 C CA . LEU A 1 70 ? 10.673 3.763 5.995 1.00 82.19 70 LEU A CA 1
ATOM 557 C C . LEU A 1 70 ? 10.878 2.313 5.512 1.00 82.19 70 LEU A C 1
ATOM 559 O O . LEU A 1 70 ? 10.049 1.458 5.804 1.00 82.19 70 LEU A O 1
ATOM 563 N N . GLY A 1 71 ? 11.936 2.023 4.747 1.00 79.44 71 GLY A N 1
ATOM 564 C CA . GLY A 1 71 ? 12.239 0.677 4.246 1.00 79.44 71 GLY A CA 1
ATOM 565 C C . GLY A 1 71 ? 11.355 0.184 3.091 1.00 79.44 71 GLY A C 1
ATOM 566 O O . GLY A 1 71 ? 11.556 -0.933 2.618 1.00 79.44 71 GLY A O 1
ATOM 567 N N . VAL A 1 72 ? 10.426 1.011 2.598 1.00 82.69 72 VAL A N 1
ATOM 568 C CA . VAL A 1 72 ? 9.515 0.685 1.481 1.00 82.69 72 VAL A CA 1
ATOM 569 C C . VAL A 1 72 ? 10.261 0.664 0.147 1.00 82.69 72 VAL A C 1
ATOM 571 O O . VAL A 1 72 ? 9.979 -0.154 -0.726 1.00 82.69 72 VAL A O 1
ATOM 574 N N . LEU A 1 73 ? 11.228 1.572 -0.033 1.00 82.25 73 LEU A N 1
ATOM 575 C CA . LEU A 1 73 ? 12.046 1.645 -1.242 1.00 82.25 73 LEU A CA 1
ATOM 576 C C . LEU A 1 73 ? 13.485 1.214 -0.977 1.00 82.25 73 LEU A C 1
ATOM 578 O O . LEU A 1 73 ? 14.119 1.623 -0.008 1.00 82.25 73 LEU A O 1
ATOM 582 N N . ARG A 1 74 ? 14.047 0.464 -1.928 1.00 81.06 74 ARG A N 1
ATOM 583 C CA . ARG A 1 74 ? 15.463 0.091 -1.956 1.00 81.06 74 ARG A CA 1
ATOM 584 C C . ARG A 1 74 ? 16.085 0.518 -3.275 1.00 81.06 74 ARG A C 1
ATOM 586 O O . ARG A 1 74 ? 15.498 0.336 -4.340 1.00 81.06 74 ARG A O 1
ATOM 593 N N . LYS A 1 75 ? 17.300 1.063 -3.224 1.00 76.81 75 LYS A N 1
ATOM 594 C CA . LYS A 1 75 ? 18.047 1.421 -4.433 1.00 76.81 75 LYS A CA 1
ATOM 595 C C . LYS A 1 75 ? 18.542 0.150 -5.130 1.00 76.81 75 LYS A C 1
ATOM 597 O O . LYS A 1 75 ? 19.432 -0.523 -4.619 1.00 76.81 75 LYS A O 1
ATOM 602 N N . VAL A 1 76 ? 17.988 -0.149 -6.305 1.00 72.25 76 VAL A N 1
ATOM 603 C CA . VAL A 1 76 ? 18.421 -1.255 -7.173 1.00 72.25 76 VAL A CA 1
ATOM 604 C C . VAL A 1 76 ? 18.889 -0.671 -8.510 1.00 72.25 76 VAL A C 1
ATOM 606 O O . VAL A 1 76 ? 18.104 -0.094 -9.260 1.00 72.25 76 VAL A O 1
ATOM 609 N N . GLY A 1 77 ? 20.188 -0.782 -8.802 1.00 66.50 77 GLY A N 1
ATOM 610 C CA . GLY A 1 77 ? 20.792 -0.268 -10.038 1.00 66.50 77 GLY A CA 1
ATOM 611 C C . GLY A 1 77 ? 20.797 1.266 -10.181 1.00 66.50 77 GLY A C 1
ATOM 612 O O . GLY A 1 77 ? 20.689 2.015 -9.209 1.00 66.50 77 GLY A O 1
ATOM 613 N N . HIS A 1 78 ? 20.955 1.741 -11.423 1.00 56.69 78 HIS A N 1
ATOM 614 C CA . HIS A 1 78 ? 21.037 3.165 -11.797 1.00 56.69 78 HIS A CA 1
ATOM 615 C C . HIS A 1 78 ? 19.663 3.741 -12.192 1.00 56.69 78 HIS A C 1
ATOM 617 O O . HIS A 1 78 ? 19.535 4.457 -13.186 1.00 56.69 78 HIS A O 1
ATOM 623 N N . ILE A 1 79 ? 18.601 3.398 -11.462 1.00 53.94 79 ILE A N 1
ATOM 624 C CA . ILE A 1 79 ? 17.249 3.858 -11.799 1.00 53.94 79 ILE A CA 1
ATOM 625 C C . ILE A 1 79 ? 17.010 5.226 -11.151 1.00 53.94 79 ILE A C 1
ATOM 627 O O . ILE A 1 79 ? 17.122 5.381 -9.937 1.00 53.94 79 ILE A O 1
ATOM 631 N N . LYS A 1 80 ? 16.671 6.229 -11.972 1.00 54.50 80 LYS A N 1
ATOM 632 C CA . LYS A 1 80 ? 16.147 7.516 -11.494 1.00 54.50 80 LYS A CA 1
ATOM 633 C C . LYS A 1 80 ? 14.732 7.269 -10.971 1.00 54.50 80 LYS A C 1
ATOM 635 O O . LYS A 1 80 ? 13.835 6.942 -11.747 1.00 54.50 80 LYS A O 1
ATOM 640 N N . SER A 1 81 ? 14.568 7.352 -9.659 1.00 53.78 81 SER A N 1
ATOM 641 C CA . SER A 1 81 ? 13.326 7.041 -8.957 1.00 53.78 81 SER A CA 1
ATOM 642 C C . SER A 1 81 ? 12.203 8.017 -9.328 1.00 53.78 81 SER A C 1
ATOM 644 O O . SER A 1 81 ? 12.411 9.219 -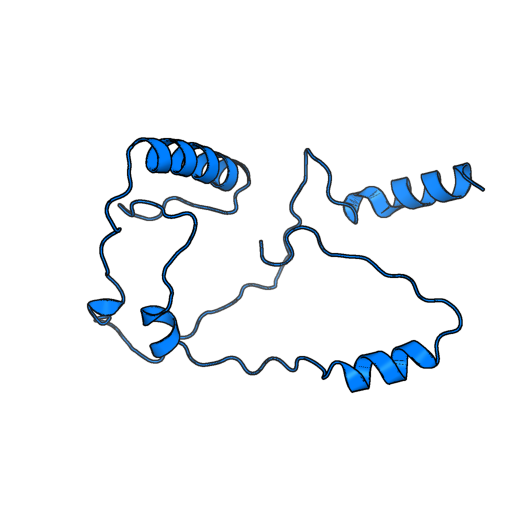9.493 1.00 53.78 81 SER A O 1
ATOM 646 N N . ARG A 1 82 ? 10.992 7.473 -9.473 1.00 58.44 82 ARG A N 1
ATOM 647 C CA . ARG A 1 82 ? 9.726 8.203 -9.630 1.00 58.44 82 ARG A CA 1
ATOM 648 C C . ARG A 1 82 ? 8.827 7.815 -8.454 1.00 58.44 82 ARG A C 1
ATOM 650 O O . ARG A 1 82 ? 8.836 6.651 -8.072 1.00 58.44 82 ARG A O 1
ATOM 657 N N . ILE A 1 83 ? 8.047 8.752 -7.908 1.00 60.91 83 ILE A N 1
ATOM 658 C CA . ILE A 1 83 ? 7.028 8.432 -6.884 1.00 60.91 83 ILE A CA 1
ATOM 659 C C . ILE A 1 83 ? 5.867 7.634 -7.501 1.00 60.91 83 ILE A C 1
ATOM 661 O O . ILE A 1 83 ? 5.312 6.758 -6.850 1.00 60.91 83 ILE A O 1
ATOM 665 N N . VAL A 1 84 ? 5.519 7.912 -8.764 1.00 68.94 84 VAL A N 1
ATOM 666 C CA . VAL A 1 84 ? 4.487 7.186 -9.518 1.00 68.94 84 VAL A CA 1
ATOM 667 C C . VAL A 1 84 ? 5.149 6.528 -10.725 1.00 68.94 84 VAL A C 1
ATOM 669 O O . VAL A 1 84 ? 5.638 7.212 -11.628 1.00 68.94 84 VAL A O 1
ATOM 672 N N . GLY A 1 85 ? 5.224 5.199 -10.713 1.00 71.81 85 GLY A N 1
ATOM 673 C CA . GLY A 1 85 ? 5.671 4.417 -11.863 1.00 71.81 85 GLY A CA 1
ATOM 674 C C . GLY A 1 85 ? 4.564 4.325 -12.910 1.00 71.81 85 GLY A C 1
ATOM 675 O O . GLY A 1 85 ? 3.413 4.062 -12.571 1.00 71.81 85 GLY A O 1
ATOM 676 N N . ASP A 1 86 ? 4.902 4.529 -14.183 1.00 77.75 86 ASP A N 1
ATOM 677 C CA . ASP A 1 86 ? 4.003 4.159 -15.275 1.00 77.75 86 ASP A CA 1
ATOM 678 C C . ASP A 1 86 ? 4.116 2.649 -15.511 1.00 77.75 86 ASP A C 1
ATOM 680 O O . ASP A 1 86 ? 5.073 2.162 -16.113 1.00 77.75 86 ASP A O 1
ATOM 684 N N . PHE A 1 87 ? 3.140 1.910 -14.986 1.00 81.19 87 PHE A N 1
ATOM 685 C CA . PHE A 1 87 ? 3.062 0.456 -15.103 1.00 81.19 87 PHE A CA 1
ATOM 686 C C . PHE A 1 87 ? 2.201 0.000 -16.286 1.00 81.19 87 PHE A C 1
ATO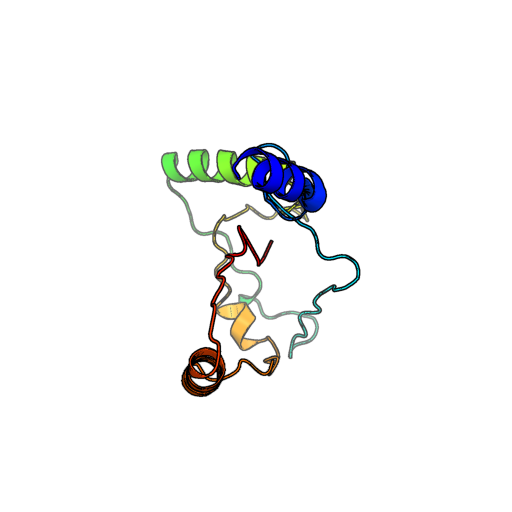M 688 O O . PHE A 1 87 ? 1.836 -1.170 -1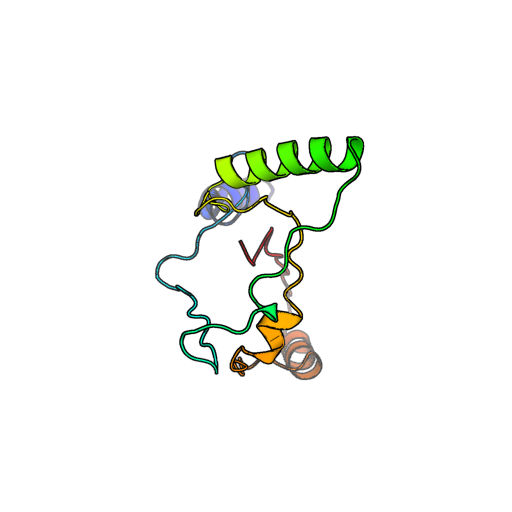6.354 1.00 81.19 87 PHE A O 1
ATOM 695 N N . THR A 1 88 ? 1.859 0.890 -17.224 1.00 82.31 88 THR A N 1
ATOM 696 C CA . THR A 1 88 ? 1.006 0.543 -18.372 1.00 82.31 88 THR A CA 1
ATOM 697 C C . THR A 1 88 ? 1.650 -0.537 -19.231 1.00 82.31 88 THR A C 1
ATOM 699 O O . THR A 1 88 ? 1.006 -1.531 -19.550 1.00 82.31 88 THR A O 1
ATOM 702 N N . ALA A 1 89 ? 2.944 -0.389 -19.535 1.00 84.31 89 ALA A N 1
ATOM 703 C CA . ALA A 1 89 ? 3.690 -1.404 -20.270 1.00 84.31 89 ALA A CA 1
ATOM 704 C C . ALA A 1 89 ? 3.778 -2.719 -19.484 1.00 84.31 89 ALA A C 1
ATOM 706 O O . ALA A 1 89 ? 3.581 -3.777 -20.064 1.00 84.31 89 ALA A O 1
ATOM 707 N N . LEU A 1 90 ? 4.027 -2.651 -18.170 1.00 85.12 90 LEU A N 1
ATOM 708 C CA . LEU A 1 90 ? 4.119 -3.835 -17.314 1.00 85.12 90 LEU A CA 1
ATOM 709 C C . LEU A 1 90 ? 2.799 -4.613 -17.285 1.00 85.12 90 LEU A C 1
ATOM 711 O O . LEU A 1 90 ? 2.823 -5.825 -17.442 1.00 85.12 90 LEU A O 1
ATOM 715 N N . ARG A 1 91 ? 1.658 -3.921 -17.171 1.00 83.50 91 ARG A N 1
ATOM 716 C CA . ARG A 1 91 ? 0.321 -4.534 -17.128 1.00 83.50 91 ARG A CA 1
ATOM 717 C C . ARG A 1 91 ? 0.036 -5.425 -18.339 1.00 83.50 91 ARG A C 1
ATOM 719 O O . ARG A 1 91 ? -0.625 -6.446 -18.188 1.00 83.50 91 ARG A O 1
ATOM 726 N N . THR A 1 92 ? 0.516 -5.044 -19.523 1.00 86.06 92 THR A N 1
ATOM 727 C CA . THR A 1 92 ? 0.340 -5.831 -20.755 1.00 86.06 92 THR A CA 1
ATOM 728 C C . THR A 1 92 ? 1.029 -7.189 -20.679 1.00 86.06 92 THR A C 1
ATOM 730 O O . THR A 1 92 ? 0.567 -8.120 -21.324 1.00 86.06 92 THR A O 1
ATOM 733 N N . TYR A 1 93 ? 2.097 -7.287 -19.885 1.00 87.31 93 TYR A N 1
ATOM 734 C CA . TYR A 1 93 ? 2.941 -8.472 -19.768 1.00 87.31 93 TYR A CA 1
ATOM 735 C C . TYR A 1 93 ? 2.781 -9.210 -18.427 1.00 87.31 93 TYR A C 1
ATOM 737 O O . TYR A 1 93 ? 3.544 -10.118 -18.113 1.00 87.31 93 TYR A O 1
ATOM 745 N N . THR A 1 94 ? 1.841 -8.796 -17.574 1.00 88.94 94 THR A N 1
ATOM 746 C CA . THR A 1 94 ? 1.567 -9.465 -16.293 1.00 88.94 94 THR A CA 1
ATOM 747 C C . THR A 1 94 ? 0.385 -10.406 -16.425 1.00 88.94 94 THR A C 1
ATOM 749 O O . THR A 1 94 ? -0.671 -10.007 -16.922 1.00 88.94 94 THR A O 1
ATOM 752 N N . ILE A 1 95 ? 0.525 -11.622 -15.901 1.00 86.88 95 ILE A N 1
ATOM 753 C CA . ILE A 1 95 ? -0.590 -12.567 -15.817 1.00 86.88 95 ILE A CA 1
ATOM 754 C C . ILE A 1 95 ? -1.577 -12.058 -14.751 1.00 86.88 95 ILE A C 1
ATOM 756 O O . ILE A 1 95 ? -1.163 -11.799 -13.619 1.00 86.88 95 ILE A O 1
ATOM 760 N N . PRO A 1 96 ? -2.873 -11.880 -15.075 1.00 83.94 96 PRO A N 1
ATOM 761 C CA . PRO A 1 96 ? -3.834 -11.344 -14.122 1.00 83.94 96 PRO A CA 1
ATOM 762 C C . PRO A 1 96 ? -4.142 -12.364 -13.022 1.00 83.94 96 PRO A C 1
ATOM 764 O O . PRO A 1 96 ? -4.679 -13.438 -13.299 1.00 83.94 96 PRO A O 1
ATOM 767 N N . ASP A 1 97 ? -3.881 -11.988 -11.771 1.00 83.62 97 ASP A N 1
ATOM 768 C CA . ASP A 1 97 ? -4.341 -12.737 -10.604 1.00 83.62 97 ASP A CA 1
ATOM 769 C C . ASP A 1 97 ? -5.830 -12.453 -10.344 1.00 83.62 97 ASP A C 1
ATOM 771 O O . ASP A 1 97 ? -6.256 -11.308 -10.160 1.00 83.62 97 ASP A O 1
ATOM 775 N N . ARG A 1 98 ? -6.652 -13.506 -10.354 1.00 78.31 98 ARG A N 1
ATOM 776 C CA . ARG A 1 98 ? -8.091 -13.414 -10.082 1.00 78.31 98 ARG A CA 1
ATOM 777 C C . ARG A 1 98 ? -8.343 -13.632 -8.597 1.00 78.31 98 ARG A C 1
ATOM 779 O O . ARG A 1 98 ? -8.924 -14.642 -8.201 1.00 78.31 98 ARG A O 1
ATOM 786 N N . TYR A 1 99 ? -7.960 -12.652 -7.787 1.00 78.38 99 TYR A N 1
ATOM 787 C CA . TYR A 1 99 ? -8.307 -12.653 -6.373 1.00 78.38 99 TYR A CA 1
ATOM 788 C C . TYR A 1 99 ? -9.820 -12.410 -6.186 1.00 78.38 99 TYR A C 1
ATOM 790 O O . TYR A 1 99 ? -10.368 -11.469 -6.777 1.00 78.38 99 TYR A O 1
ATOM 798 N N . PRO A 1 100 ? -10.537 -13.229 -5.392 1.00 81.25 100 PRO A N 1
ATOM 799 C CA . PRO A 1 100 ? -11.981 -13.107 -5.241 1.00 81.25 100 PRO A CA 1
ATOM 800 C C . PRO A 1 100 ? -12.338 -11.897 -4.369 1.00 81.25 100 PRO A C 1
ATOM 802 O O . PRO A 1 100 ? -12.479 -11.999 -3.153 1.00 81.25 100 PRO A O 1
ATOM 805 N N . ILE A 1 101 ? -12.526 -10.736 -4.997 1.00 82.25 101 ILE A N 1
ATOM 806 C CA . ILE A 1 101 ? -13.071 -9.554 -4.322 1.00 82.25 101 ILE A CA 1
ATOM 807 C C . ILE A 1 101 ? -14.603 -9.687 -4.278 1.00 82.25 101 ILE A C 1
ATOM 809 O O . ILE A 1 101 ? -15.243 -9.750 -5.336 1.00 82.25 101 ILE A O 1
ATOM 813 N N . PRO A 1 102 ? -15.226 -9.743 -3.086 1.00 82.88 102 PRO A N 1
ATOM 814 C CA . PRO A 1 102 ? -16.672 -9.868 -2.974 1.00 82.88 102 PRO A CA 1
ATOM 815 C C . PRO A 1 102 ? -17.371 -8.622 -3.529 1.00 82.88 102 PRO A C 1
ATOM 817 O O . PRO A 1 102 ? -16.910 -7.491 -3.371 1.00 82.88 102 PRO A O 1
ATOM 820 N N . ARG A 1 103 ? -18.525 -8.820 -4.174 1.00 85.00 103 ARG A N 1
ATOM 821 C CA . ARG A 1 103 ? -19.351 -7.704 -4.656 1.00 85.00 103 ARG A CA 1
ATOM 822 C C . ARG A 1 103 ? -19.926 -6.937 -3.471 1.00 85.00 103 ARG A C 1
ATOM 824 O O . ARG A 1 103 ? -20.453 -7.552 -2.547 1.00 85.00 103 ARG A O 1
ATOM 831 N N . ILE A 1 104 ? -19.948 -5.608 -3.572 1.00 86.75 104 ILE A N 1
ATOM 832 C CA . ILE A 1 104 ? -20.414 -4.724 -2.494 1.00 86.75 104 ILE A CA 1
ATOM 833 C C . ILE A 1 104 ? -21.813 -5.083 -1.972 1.00 86.75 104 ILE A C 1
ATOM 835 O O . ILE A 1 104 ? -22.038 -5.069 -0.768 1.00 86.75 104 ILE A O 1
ATOM 839 N N . ASN A 1 105 ? -22.729 -5.496 -2.853 1.00 85.94 105 ASN A N 1
ATOM 840 C CA . ASN A 1 105 ? -24.089 -5.882 -2.468 1.00 85.94 105 ASN A CA 1
ATOM 841 C C . ASN A 1 105 ? -24.116 -7.102 -1.538 1.00 85.94 105 ASN A C 1
ATOM 843 O O . ASN A 1 105 ? -24.901 -7.125 -0.597 1.00 85.94 105 ASN A O 1
ATOM 847 N N . VAL A 1 106 ? -23.242 -8.088 -1.768 1.00 83.94 106 VAL A N 1
ATOM 848 C CA . VAL A 1 106 ? -23.149 -9.286 -0.917 1.00 83.94 106 VAL A CA 1
ATOM 849 C C . VAL A 1 106 ? -22.686 -8.884 0.481 1.00 83.94 106 VAL A C 1
ATOM 851 O O . VAL A 1 106 ? -23.293 -9.282 1.474 1.00 83.94 106 VAL A O 1
ATOM 854 N N . THR A 1 107 ? -21.666 -8.028 0.549 1.00 84.25 107 THR A N 1
ATOM 855 C CA . THR A 1 107 ? -21.132 -7.504 1.808 1.00 84.25 107 THR A CA 1
ATOM 856 C C . THR A 1 107 ? -22.173 -6.664 2.561 1.00 84.25 107 THR A C 1
ATOM 858 O O . THR A 1 107 ? -22.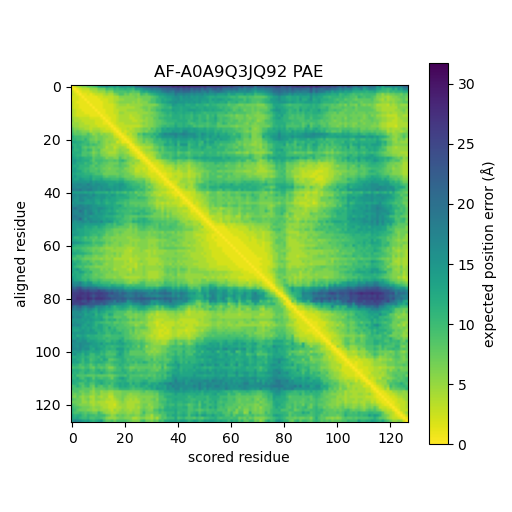331 -6.818 3.769 1.00 84.25 107 THR A O 1
ATOM 861 N N . LEU A 1 108 ? -22.939 -5.816 1.863 1.00 84.19 108 LEU A N 1
ATOM 862 C CA . LEU A 1 108 ? -23.985 -4.974 2.462 1.00 84.19 108 LEU A CA 1
ATOM 863 C C . LEU A 1 108 ? -25.153 -5.789 3.030 1.00 84.19 108 LEU A C 1
ATOM 865 O O . LEU A 1 108 ? -25.626 -5.495 4.128 1.00 84.19 108 LEU A O 1
ATOM 869 N N . THR A 1 109 ? -25.606 -6.832 2.327 1.00 84.69 109 THR A N 1
ATOM 870 C CA . THR A 1 109 ? -26.664 -7.718 2.838 1.00 84.69 109 THR A CA 1
ATOM 871 C C . THR A 1 109 ? -26.228 -8.413 4.127 1.00 84.69 109 THR A C 1
ATOM 873 O O . THR A 1 109 ? -27.004 -8.462 5.079 1.00 84.69 109 THR A O 1
ATOM 876 N N . GLN A 1 110 ? -24.980 -8.884 4.202 1.00 81.38 110 GLN A N 1
ATOM 877 C CA . GLN A 1 110 ? -24.430 -9.485 5.422 1.00 81.38 110 GLN A CA 1
ATOM 878 C C . GLN A 1 110 ? -24.335 -8.472 6.572 1.00 81.38 110 GLN A C 1
ATOM 880 O O . GLN A 1 110 ? -24.727 -8.779 7.696 1.00 81.38 110 GLN A O 1
ATOM 885 N N . LEU A 1 111 ? -23.889 -7.243 6.289 1.00 83.44 111 LEU A N 1
ATOM 886 C CA . LEU A 1 111 ? -23.813 -6.165 7.282 1.00 83.44 111 LEU A CA 1
ATOM 887 C C . LEU A 1 111 ? -25.189 -5.776 7.845 1.00 83.44 111 LEU A C 1
ATOM 889 O O . LEU A 1 111 ? -25.295 -5.488 9.034 1.00 83.44 111 LEU A O 1
ATOM 893 N N . SER A 1 112 ? -26.247 -5.811 7.024 1.00 81.88 112 SER A N 1
ATOM 894 C CA . SER A 1 112 ? -27.611 -5.434 7.440 1.00 81.88 112 SER A CA 1
ATOM 895 C C . SER A 1 112 ? -28.213 -6.329 8.533 1.00 81.88 112 SER A C 1
ATOM 897 O O . SER A 1 112 ? -29.136 -5.914 9.229 1.00 81.88 112 SER A O 1
ATOM 899 N N . GLN A 1 113 ? -27.686 -7.545 8.711 1.00 81.56 113 GLN A N 1
ATOM 900 C CA . GLN A 1 113 ? -28.134 -8.485 9.745 1.00 81.56 113 GLN A CA 1
ATOM 901 C C . GLN A 1 113 ? -27.461 -8.240 11.108 1.00 81.56 113 GLN A C 1
ATOM 903 O O . GLN A 1 113 ? -27.877 -8.807 12.121 1.00 81.56 113 GLN A O 1
ATOM 908 N N . GLY A 1 114 ? -26.419 -7.405 11.158 1.00 85.06 114 GLY A N 1
ATOM 909 C CA . GLY A 1 114 ? -25.696 -7.078 12.383 1.00 85.06 114 GLY A CA 1
ATOM 910 C C . GLY A 1 114 ? -26.434 -6.051 13.243 1.00 85.06 114 GLY A C 1
ATOM 911 O O . GLY A 1 114 ? -26.887 -5.022 12.754 1.00 85.06 114 GLY A O 1
ATOM 912 N N . LYS A 1 115 ? -26.512 -6.289 14.559 1.00 86.25 115 LYS A N 1
ATOM 913 C CA . LYS A 1 115 ? -27.072 -5.316 15.523 1.00 86.25 115 LYS A CA 1
ATOM 914 C C . LYS A 1 115 ? -26.104 -4.177 15.867 1.00 86.25 115 LYS A C 1
ATOM 916 O O . LYS A 1 115 ? -26.542 -3.096 16.242 1.00 86.25 115 LYS A O 1
ATOM 921 N N . PHE A 1 116 ? -24.801 -4.427 15.752 1.00 86.69 116 PHE A N 1
ATOM 922 C CA . PHE A 1 116 ? -23.733 -3.461 16.001 1.00 86.69 116 PHE A CA 1
ATOM 923 C C . PHE A 1 116 ? -22.690 -3.587 14.894 1.00 86.69 116 PHE A C 1
ATOM 925 O O . PHE A 1 116 ? -22.291 -4.699 14.553 1.00 86.69 116 PHE A O 1
ATOM 932 N N . ILE A 1 117 ? -22.256 -2.454 14.343 1.00 85.69 117 ILE A N 1
ATOM 933 C CA . ILE A 1 117 ? -21.276 -2.387 13.257 1.00 85.69 117 ILE A CA 1
ATOM 934 C C . ILE A 1 117 ? -20.080 -1.580 13.755 1.00 85.69 117 ILE A C 1
ATOM 936 O O . ILE A 1 117 ? -20.242 -0.472 14.264 1.00 85.69 117 ILE A O 1
ATOM 940 N N . THR A 1 118 ? -18.879 -2.127 13.589 1.00 83.75 118 THR A N 1
ATOM 941 C CA . THR A 1 118 ? -17.619 -1.414 13.818 1.00 83.75 118 THR A CA 1
ATOM 942 C C . THR A 1 118 ? -16.841 -1.358 12.517 1.00 83.75 118 THR A C 1
ATOM 944 O O . THR A 1 118 ? -16.647 -2.388 11.874 1.00 83.75 118 THR A O 1
ATOM 947 N N . ALA A 1 119 ? -16.387 -0.167 12.143 1.00 83.56 119 ALA A N 1
ATOM 948 C CA . ALA A 1 119 ? -15.559 0.053 10.968 1.00 83.56 119 ALA A CA 1
ATOM 949 C C . ALA A 1 119 ? -14.139 0.421 11.410 1.00 83.56 119 ALA A C 1
ATOM 951 O O . ALA A 1 119 ? -13.960 1.220 12.329 1.00 83.56 119 ALA A O 1
ATOM 952 N N . MET A 1 120 ? -13.145 -0.167 10.753 1.00 84.88 120 MET A N 1
ATOM 953 C CA . MET A 1 120 ? -11.730 0.145 10.926 1.00 84.88 120 MET A CA 1
ATOM 954 C C . MET A 1 120 ? -11.119 0.269 9.536 1.00 84.88 120 MET A C 1
ATOM 956 O O . MET A 1 120 ? -11.421 -0.550 8.669 1.00 84.88 120 MET A O 1
ATOM 960 N N . ASP A 1 121 ? -10.297 1.293 9.330 1.00 83.88 121 ASP A N 1
ATOM 961 C CA . ASP A 1 121 ? -9.590 1.505 8.071 1.00 83.88 121 ASP A CA 1
ATOM 962 C C . ASP A 1 121 ? -8.100 1.204 8.243 1.00 83.88 121 ASP A C 1
ATOM 964 O O . ASP A 1 121 ? -7.507 1.452 9.297 1.00 83.88 121 ASP A O 1
ATOM 968 N N . SER A 1 122 ? -7.509 0.643 7.196 1.00 83.12 122 SER A N 1
ATOM 969 C CA . SER A 1 122 ? -6.089 0.342 7.117 1.00 83.12 122 SER A CA 1
ATOM 970 C C . SER A 1 122 ? -5.351 1.582 6.625 1.00 83.12 122 SER A C 1
ATOM 972 O O . SER A 1 122 ? -5.506 2.013 5.481 1.00 83.12 122 SER A O 1
ATOM 974 N N . LEU A 1 123 ? -4.489 2.147 7.471 1.00 81.25 123 LEU A N 1
ATOM 975 C CA . LEU A 1 123 ? -3.557 3.164 7.002 1.00 81.25 123 LEU A CA 1
ATOM 976 C C . LEU A 1 123 ? -2.528 2.489 6.087 1.00 81.25 123 LEU A C 1
ATOM 978 O O . LEU A 1 123 ? -1.819 1.589 6.527 1.00 81.25 123 LEU A O 1
ATOM 982 N N . LYS A 1 124 ? -2.409 2.959 4.837 1.00 74.69 124 LYS A N 1
ATOM 983 C CA . LYS A 1 124 ? -1.340 2.543 3.909 1.00 74.69 124 LYS A CA 1
ATOM 984 C C . LYS A 1 124 ? -1.311 1.031 3.598 1.00 74.69 124 LYS A C 1
ATOM 986 O O . LYS A 1 124 ? -0.239 0.473 3.413 1.00 74.69 124 LYS A O 1
ATOM 991 N N . GLY A 1 125 ? -2.467 0.383 3.450 1.00 72.31 125 GLY A N 1
ATOM 992 C CA . GLY A 1 125 ? -2.591 -1.083 3.328 1.00 72.31 125 GLY A CA 1
ATOM 993 C C . GLY A 1 125 ? -1.920 -1.804 2.143 1.00 72.31 125 GLY A C 1
ATOM 994 O O . GLY A 1 125 ? -2.066 -3.016 2.043 1.00 72.31 125 GLY A O 1
ATOM 995 N N . PHE A 1 126 ? -1.212 -1.104 1.251 1.00 73.00 126 PHE A N 1
ATOM 996 C CA . PHE A 1 126 ? -0.437 -1.708 0.153 1.00 73.00 126 PHE A CA 1
ATOM 997 C C . PHE A 1 126 ? 1.083 -1.684 0.378 1.00 73.00 126 PHE A C 1
ATOM 999 O O . PHE A 1 126 ? 1.822 -2.165 -0.480 1.00 73.00 126 PHE A O 1
ATOM 1006 N N . HIS A 1 127 ? 1.544 -1.046 1.455 1.00 66.38 127 HIS A N 1
ATOM 1007 C CA . HIS A 1 127 ? 2.961 -0.830 1.742 1.00 66.38 127 HIS A CA 1
ATOM 1008 C C . HIS A 1 127 ? 3.540 -1.894 2.667 1.00 66.38 127 HIS A C 1
ATOM 1010 O O . HIS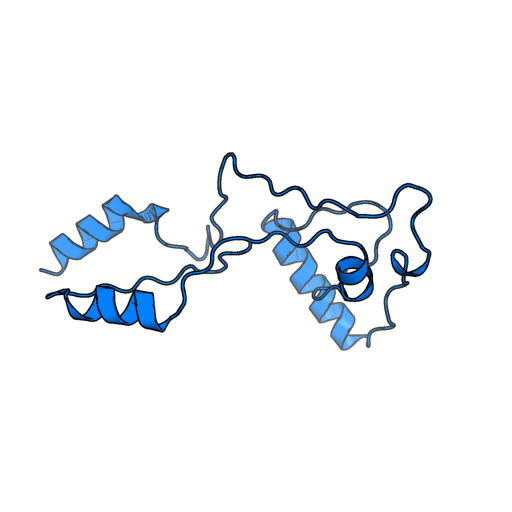 A 1 127 ? 2.778 -2.417 3.509 1.00 66.38 127 HIS A O 1
#

InterPro domains:
  IPR043128 Reverse transcriptase/Diguanylate cyclase domain [G3DSA:3.30.70.270] (99-126)
  IPR043502 DNA/RNA polymerase superfamily [SSF56672] (41-127)

pLDDT: mean 81.28, std 7.57, range [53.78, 93.06]

Sequence (127 aa):
MKEKLLDLLFKYKNAFATDKEPLGAIIGHEVDIILDVDKPYPPLLRTPAYPASPRTREALEVKIKELMDLGVLRKVGHIKSRIVGDFTALRTYTIPDRYPIPRINVTLTQLSQGKFITAMDSLKGFH